Protein AF-A0A527W243-F1 (afdb_monomer_lite)

Foldseek 3Di:
DPPPDPQPPPHDDQDPDPCSVVLVVPLVVQLCCCCVVVVDPNVVSVVVSVVVVVCVVVVHD

Sequence (61 aa):
LDVTTSMLPYGIPFPALPQSPEIMNIIVPDMLQNALTGAMTVDQAADDAAKKVKDLMGGGL

Structure (mmCIF, N/CA/C/O backbone):
data_AF-A0A527W243-F1
#
_entry.id   AF-A0A527W243-F1
#
loop_
_atom_site.group_PDB
_atom_site.id
_atom_site.type_symbol
_atom_site.label_atom_id
_atom_site.label_alt_id
_atom_site.label_comp_id
_atom_site.label_asym_id
_atom_site.label_entity_id
_atom_site.label_seq_id
_atom_site.pdbx_PDB_ins_code
_atom_site.Cartn_x
_atom_site.Cartn_y
_atom_site.Cartn_z
_atom_site.occupancy
_atom_site.B_iso_or_equiv
_atom_site.auth_seq_id
_atom_site.auth_comp_id
_atom_site.auth_asym_id
_atom_site.auth_atom_id
_atom_site.pdbx_PDB_model_num
ATOM 1 N N . LEU A 1 1 ? 22.708 -13.088 3.414 1.00 47.47 1 LEU A N 1
ATOM 2 C CA . LEU A 1 1 ? 21.551 -13.966 3.155 1.00 47.47 1 LEU A CA 1
ATOM 3 C C . LEU A 1 1 ? 21.647 -14.400 1.709 1.00 47.47 1 LEU A C 1
ATOM 5 O O . LEU A 1 1 ? 21.688 -13.532 0.850 1.00 47.47 1 LEU A O 1
ATOM 9 N N . ASP A 1 2 ? 21.753 -15.697 1.460 1.00 42.69 2 ASP A N 1
ATOM 10 C CA . ASP A 1 2 ? 21.607 -16.254 0.119 1.00 42.69 2 ASP A CA 1
ATOM 11 C C . ASP A 1 2 ? 20.117 -16.162 -0.251 1.00 42.69 2 ASP A C 1
ATOM 13 O O . ASP A 1 2 ? 19.294 -16.951 0.202 1.00 42.69 2 ASP A O 1
ATOM 17 N N . VAL A 1 3 ? 19.750 -15.082 -0.943 1.00 49.03 3 VAL A N 1
ATOM 18 C CA . VAL A 1 3 ? 18.382 -14.764 -1.398 1.00 49.03 3 VAL A CA 1
ATOM 19 C C . VAL A 1 3 ? 18.048 -15.490 -2.705 1.00 49.03 3 VAL A C 1
ATOM 21 O O . VAL A 1 3 ? 17.218 -15.026 -3.487 1.00 49.03 3 VAL A O 1
ATOM 24 N N . THR A 1 4 ? 18.686 -16.632 -2.972 1.00 47.69 4 THR A N 1
ATOM 25 C CA . THR A 1 4 ? 18.351 -17.488 -4.109 1.00 47.69 4 THR A CA 1
ATOM 26 C C . THR A 1 4 ? 16.979 -18.116 -3.898 1.00 47.69 4 THR A C 1
ATOM 28 O O . THR A 1 4 ? 16.811 -19.236 -3.435 1.00 47.69 4 THR A O 1
ATOM 31 N N . THR A 1 5 ? 15.961 -17.344 -4.270 1.00 56.00 5 THR A N 1
ATOM 32 C CA . THR A 1 5 ? 14.796 -17.851 -4.989 1.00 56.00 5 THR A CA 1
ATOM 33 C C . THR A 1 5 ? 14.125 -19.067 -4.358 1.00 56.00 5 THR A C 1
ATOM 35 O O . THR A 1 5 ? 13.712 -19.980 -5.071 1.00 56.00 5 THR A O 1
ATOM 38 N N . SER A 1 6 ? 13.884 -19.039 -3.047 1.00 54.59 6 SER A N 1
ATOM 39 C CA . SER A 1 6 ? 12.723 -19.733 -2.483 1.00 54.59 6 SER A CA 1
ATOM 40 C C . SER A 1 6 ? 11.477 -18.977 -2.946 1.00 54.59 6 SER A C 1
ATOM 42 O O . SER A 1 6 ? 10.772 -18.353 -2.156 1.00 54.59 6 SER A O 1
ATOM 44 N N . MET A 1 7 ? 11.260 -18.945 -4.266 1.00 59.06 7 MET A N 1
ATOM 45 C CA . MET A 1 7 ? 9.995 -18.550 -4.854 1.00 59.06 7 MET A CA 1
ATOM 46 C C . MET A 1 7 ? 8.975 -19.449 -4.177 1.00 59.06 7 MET A C 1
ATOM 48 O O . MET A 1 7 ? 9.093 -20.676 -4.233 1.00 59.06 7 MET A O 1
ATOM 52 N N . LEU A 1 8 ? 8.039 -18.838 -3.452 1.00 62.50 8 LEU A N 1
ATOM 53 C CA . LEU A 1 8 ? 6.919 -19.558 -2.868 1.00 62.50 8 LEU A CA 1
ATOM 54 C C . LEU A 1 8 ? 6.364 -20.492 -3.957 1.00 62.50 8 LEU A C 1
ATOM 56 O O . LEU A 1 8 ? 6.215 -20.030 -5.090 1.00 62.50 8 LEU A O 1
ATOM 60 N N . PRO A 1 9 ? 6.036 -21.763 -3.661 1.00 68.38 9 PRO A N 1
ATOM 61 C CA . PRO A 1 9 ? 5.521 -22.698 -4.668 1.00 68.38 9 PRO A CA 1
ATOM 62 C C . PRO A 1 9 ? 4.269 -22.183 -5.406 1.00 68.38 9 PRO A C 1
ATOM 64 O O . PRO A 1 9 ? 3.902 -22.722 -6.444 1.00 68.38 9 PRO A O 1
ATOM 67 N N . TYR A 1 10 ? 3.646 -21.117 -4.890 1.00 77.44 10 TYR A N 1
ATOM 68 C CA . TYR A 1 10 ? 2.466 -20.446 -5.431 1.00 77.44 10 TYR A CA 1
ATOM 69 C C . TYR A 1 10 ? 2.646 -18.923 -5.614 1.00 77.44 10 TYR A C 1
ATOM 71 O O . TYR A 1 10 ? 1.661 -18.195 -5.703 1.00 77.44 10 TYR A O 1
ATOM 79 N N . GLY A 1 11 ? 3.880 -18.407 -5.614 1.00 69.81 11 GLY A N 1
ATOM 80 C CA . GLY A 1 11 ? 4.149 -16.978 -5.795 1.00 69.81 11 GLY A CA 1
ATOM 81 C C . GLY A 1 11 ? 4.078 -16.547 -7.262 1.00 69.81 11 GLY A C 1
ATOM 82 O O . GLY A 1 11 ? 4.529 -17.271 -8.147 1.00 69.81 11 GLY A O 1
ATOM 83 N N . ILE A 1 12 ? 3.560 -15.345 -7.522 1.00 79.12 12 ILE A N 1
ATOM 84 C CA . ILE A 1 12 ? 3.667 -14.698 -8.837 1.00 79.12 12 ILE A CA 1
ATOM 85 C C . ILE A 1 12 ? 4.897 -13.777 -8.799 1.00 79.12 12 ILE A C 1
ATOM 87 O O . ILE A 1 12 ? 5.018 -12.995 -7.850 1.00 79.12 12 ILE A O 1
ATOM 91 N N . PRO A 1 13 ? 5.815 -13.845 -9.783 1.00 76.19 13 PRO A N 1
ATOM 92 C CA . PRO A 1 13 ? 6.949 -12.932 -9.854 1.00 76.19 13 PRO A CA 1
ATOM 93 C C . PRO A 1 13 ? 6.484 -11.478 -9.870 1.00 76.19 13 PRO A C 1
ATOM 95 O O . PRO A 1 13 ? 5.526 -11.131 -10.565 1.00 76.19 13 PRO A O 1
ATOM 98 N N . PHE A 1 14 ? 7.181 -10.622 -9.124 1.00 76.25 14 PHE A N 1
ATOM 99 C CA . PHE A 1 14 ? 6.862 -9.202 -9.129 1.00 76.25 14 PHE A CA 1
ATOM 100 C C . PHE A 1 14 ? 7.135 -8.606 -10.521 1.00 76.25 14 PHE A C 1
ATOM 102 O O . PHE A 1 14 ? 8.168 -8.922 -11.123 1.00 76.25 14 PHE A O 1
ATOM 109 N N . PRO A 1 15 ? 6.245 -7.753 -11.056 1.00 80.06 15 PRO A N 1
ATOM 110 C CA . PRO A 1 15 ? 6.440 -7.164 -12.372 1.00 80.06 15 PRO A CA 1
ATOM 111 C C . PRO A 1 15 ? 7.688 -6.269 -12.403 1.00 80.06 15 PRO A C 1
ATOM 113 O O . PRO A 1 15 ? 7.900 -5.434 -11.523 1.00 80.06 15 PRO A O 1
ATOM 116 N N . ALA A 1 16 ? 8.511 -6.417 -13.442 1.00 84.31 16 ALA A N 1
ATOM 117 C CA . ALA A 1 16 ? 9.709 -5.607 -13.665 1.00 84.31 16 ALA A CA 1
ATOM 118 C C . ALA A 1 16 ? 9.365 -4.303 -14.411 1.00 84.31 16 ALA A C 1
ATOM 120 O O . ALA A 1 16 ? 9.796 -4.087 -15.543 1.00 84.31 16 ALA A O 1
ATOM 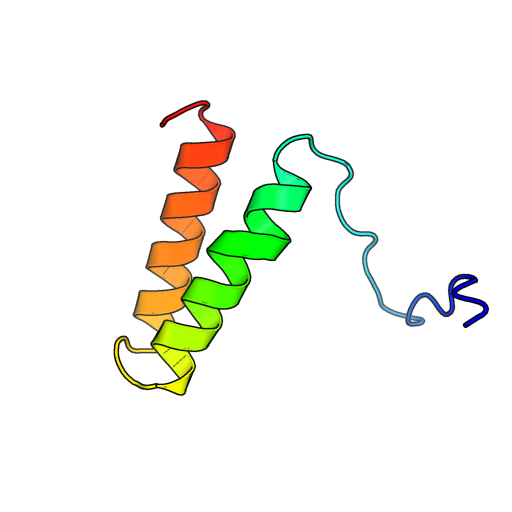121 N N . LEU A 1 17 ? 8.535 -3.458 -13.795 1.00 86.69 17 LEU A N 1
ATOM 122 C CA . LEU A 1 17 ? 8.134 -2.162 -14.341 1.00 86.69 17 LEU A CA 1
ATOM 123 C C . LEU A 1 17 ? 8.986 -1.032 -13.740 1.00 86.69 17 LEU A C 1
ATOM 125 O O . LEU A 1 17 ? 9.376 -1.124 -12.576 1.00 86.69 17 LEU A O 1
ATOM 129 N N . PRO A 1 18 ? 9.242 0.066 -14.475 1.00 88.50 18 PRO A N 1
ATOM 130 C CA . PRO A 1 18 ? 9.924 1.240 -13.924 1.00 88.50 18 PRO A CA 1
ATOM 131 C C . PRO A 1 18 ? 9.259 1.805 -12.660 1.00 88.50 18 PRO A C 1
ATOM 133 O O . PRO A 1 18 ? 9.944 2.314 -11.783 1.00 88.50 18 PRO A O 1
ATOM 136 N N . GLN A 1 19 ? 7.934 1.679 -12.557 1.00 89.25 19 GLN A N 1
ATOM 137 C CA . GLN A 1 19 ? 7.111 2.145 -11.437 1.00 89.25 19 GLN A CA 1
ATOM 138 C C . GLN A 1 19 ? 7.173 1.211 -10.217 1.00 89.25 19 GLN A C 1
ATOM 140 O O . GLN A 1 19 ? 6.789 1.598 -9.115 1.00 89.25 19 GLN A O 1
ATOM 145 N N . SER A 1 20 ? 7.663 -0.022 -10.388 1.00 90.06 20 SER A N 1
ATOM 146 C CA . SER A 1 20 ? 7.703 -1.051 -9.344 1.00 90.06 20 SER A CA 1
ATOM 147 C C . SER A 1 20 ? 8.3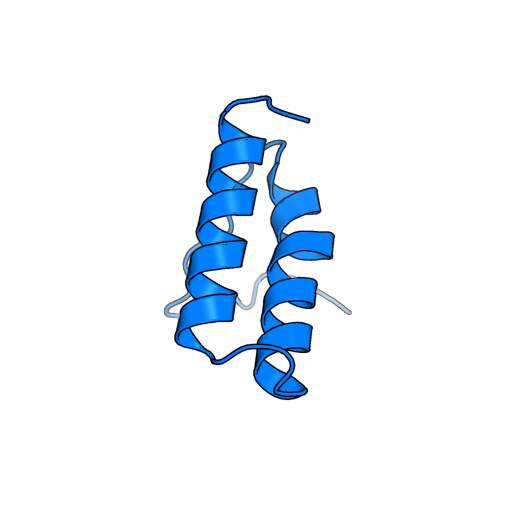77 -0.608 -8.037 1.00 90.06 20 SER A C 1
ATOM 149 O O . SER A 1 20 ? 7.812 -0.889 -6.976 1.00 90.06 20 SER A O 1
ATOM 151 N N . PRO A 1 21 ? 9.533 0.092 -8.054 1.00 91.06 21 PRO A N 1
ATOM 152 C CA . PRO A 1 21 ? 10.160 0.580 -6.829 1.00 91.06 21 PRO A CA 1
ATOM 153 C C . PRO A 1 21 ? 9.278 1.564 -6.057 1.00 91.06 21 PRO A C 1
ATOM 155 O O . PRO A 1 21 ? 9.225 1.503 -4.834 1.00 91.06 21 PRO A O 1
ATOM 158 N N . GLU A 1 22 ? 8.567 2.449 -6.75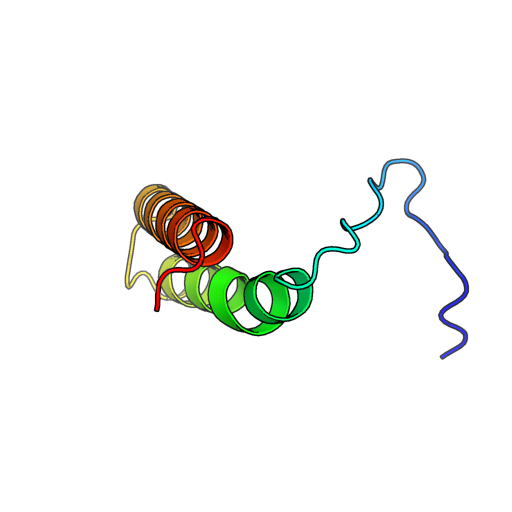0 1.00 90.19 22 GLU A N 1
ATOM 159 C CA . GLU A 1 22 ? 7.716 3.456 -6.114 1.00 90.19 22 GLU A CA 1
ATOM 160 C C . GLU A 1 22 ? 6.448 2.832 -5.522 1.00 90.19 22 GLU A C 1
ATOM 162 O O . GLU A 1 22 ? 6.091 3.115 -4.377 1.00 90.19 22 GLU A O 1
ATOM 167 N N . ILE A 1 23 ? 5.833 1.887 -6.240 1.00 91.62 23 ILE A N 1
ATOM 168 C CA . ILE A 1 23 ? 4.690 1.120 -5.729 1.00 91.62 23 ILE A CA 1
ATOM 169 C C . ILE A 1 23 ? 5.067 0.396 -4.428 1.00 91.62 23 ILE A C 1
ATOM 171 O O . ILE A 1 23 ? 4.340 0.483 -3.440 1.00 91.62 23 ILE A O 1
ATOM 175 N N . MET A 1 24 ? 6.212 -0.293 -4.405 1.00 92.94 24 MET A N 1
ATOM 176 C CA . MET A 1 24 ? 6.612 -1.125 -3.264 1.00 92.94 24 MET A CA 1
ATOM 177 C C . MET A 1 24 ? 7.186 -0.338 -2.089 1.00 92.94 24 MET A C 1
ATOM 179 O O . MET A 1 24 ? 7.022 -0.764 -0.948 1.00 92.94 24 MET A O 1
ATOM 183 N N . ASN A 1 25 ? 7.848 0.792 -2.341 1.00 93.50 25 ASN A N 1
ATOM 184 C CA . ASN A 1 25 ? 8.498 1.557 -1.277 1.00 93.50 25 ASN A CA 1
ATOM 185 C C . ASN A 1 25 ? 7.620 2.676 -0.713 1.00 93.50 25 ASN A C 1
ATOM 187 O O . ASN A 1 25 ? 7.876 3.111 0.407 1.00 93.50 25 ASN A O 1
ATOM 191 N N . ILE A 1 26 ? 6.615 3.142 -1.461 1.00 94.81 26 ILE A N 1
ATOM 192 C CA . ILE A 1 26 ? 5.789 4.291 -1.070 1.00 94.81 26 ILE A CA 1
ATOM 193 C C . ILE A 1 26 ? 4.318 3.892 -0.965 1.00 94.81 26 ILE A C 1
ATOM 195 O O . ILE A 1 26 ? 3.747 3.947 0.121 1.00 94.81 26 ILE A O 1
ATOM 199 N N . ILE A 1 27 ? 3.709 3.443 -2.067 1.00 94.75 27 ILE A N 1
ATOM 200 C CA . ILE A 1 27 ? 2.249 3.275 -2.138 1.00 94.75 27 ILE A CA 1
ATOM 201 C C . ILE A 1 27 ? 1.763 2.128 -1.240 1.00 94.75 27 ILE A C 1
ATOM 203 O O . ILE A 1 27 ? 0.815 2.301 -0.476 1.00 94.75 27 ILE A O 1
ATOM 207 N N . VAL A 1 28 ? 2.413 0.961 -1.297 1.00 95.19 28 VAL A N 1
ATOM 208 C CA . VAL A 1 28 ? 2.032 -0.200 -0.474 1.00 95.19 28 VAL A CA 1
ATOM 209 C C . VAL A 1 28 ? 2.262 0.060 1.025 1.00 95.19 28 VAL A C 1
ATOM 211 O O . VAL A 1 28 ? 1.344 -0.207 1.803 1.00 95.19 28 VAL A O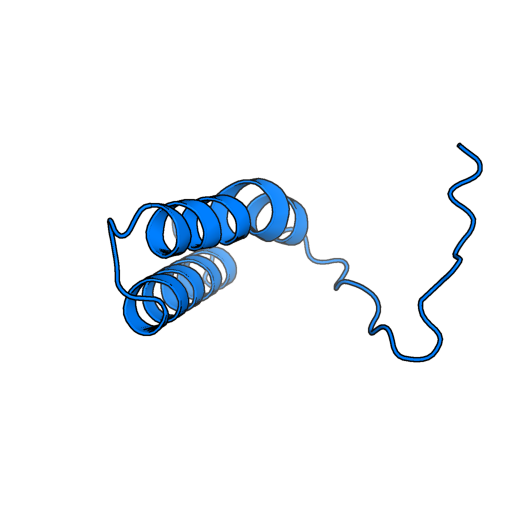 1
ATOM 214 N N . PRO A 1 29 ? 3.414 0.597 1.473 1.00 96.38 29 PRO A N 1
ATOM 215 C CA . PRO A 1 29 ? 3.597 0.955 2.878 1.00 96.38 29 PRO A CA 1
ATOM 216 C C . PRO A 1 29 ? 2.595 1.995 3.385 1.00 96.38 29 PRO A C 1
ATOM 218 O O . PRO A 1 29 ? 2.084 1.831 4.487 1.00 96.38 29 PRO A O 1
ATOM 221 N N . ASP A 1 30 ? 2.268 3.019 2.592 1.00 96.62 30 ASP A N 1
ATOM 222 C CA . ASP A 1 30 ? 1.281 4.041 2.964 1.00 96.62 30 ASP A CA 1
ATOM 223 C C . ASP A 1 30 ? -0.130 3.447 3.104 1.00 96.62 30 ASP A C 1
ATOM 225 O O . ASP A 1 30 ? -0.806 3.666 4.108 1.00 96.62 30 ASP A O 1
ATOM 229 N N . MET A 1 31 ? -0.544 2.585 2.168 1.00 97.69 31 MET A N 1
ATOM 230 C CA . MET A 1 31 ? -1.792 1.817 2.277 1.00 97.69 31 MET A CA 1
ATOM 231 C C . MET A 1 31 ? -1.859 1.030 3.591 1.00 97.69 31 MET A C 1
ATOM 233 O O . MET A 1 31 ? -2.852 1.102 4.319 1.00 97.69 31 MET A O 1
ATOM 237 N N . LEU A 1 32 ? -0.798 0.275 3.900 1.00 96.88 32 LEU A N 1
ATOM 238 C CA . LEU A 1 32 ? -0.723 -0.527 5.118 1.00 96.88 32 LEU A CA 1
ATOM 239 C C . LEU A 1 32 ? -0.745 0.362 6.359 1.00 96.88 32 LEU A C 1
ATOM 241 O O . LEU A 1 32 ? -1.474 0.064 7.297 1.00 96.88 32 LEU A O 1
ATOM 245 N N . GLN A 1 33 ? -0.003 1.467 6.360 1.00 96.50 33 GLN A N 1
ATOM 246 C CA . GLN A 1 33 ? 0.005 2.414 7.467 1.00 96.50 33 GLN A CA 1
ATOM 247 C C . GLN A 1 33 ? -1.398 2.981 7.709 1.00 96.50 33 GLN A C 1
ATOM 249 O O . GLN A 1 33 ? -1.867 2.983 8.848 1.00 96.50 33 GLN A O 1
ATOM 254 N N . ASN A 1 34 ? -2.101 3.399 6.656 1.00 95.00 34 ASN A N 1
ATOM 255 C CA . ASN A 1 34 ? -3.437 3.981 6.763 1.00 95.00 34 ASN A CA 1
ATOM 256 C C . ASN A 1 34 ? -4.471 2.970 7.275 1.00 95.00 34 ASN A C 1
ATOM 258 O O . ASN A 1 34 ? -5.252 3.298 8.170 1.00 95.00 34 ASN A O 1
ATOM 262 N N . ALA A 1 35 ? -4.428 1.733 6.774 1.00 96.12 35 ALA A N 1
ATOM 263 C CA . ALA A 1 35 ? -5.317 0.663 7.218 1.00 96.12 35 ALA A CA 1
ATOM 264 C C . ALA A 1 35 ? -5.016 0.206 8.657 1.00 96.12 35 ALA A C 1
ATOM 266 O O . ALA A 1 35 ? -5.928 0.044 9.464 1.00 96.12 35 ALA A O 1
ATOM 267 N N . LEU A 1 36 ? -3.738 0.005 8.998 1.00 95.62 36 LEU A N 1
ATOM 268 C CA . LEU A 1 36 ? -3.327 -0.560 10.289 1.00 95.62 36 LEU A CA 1
ATOM 269 C C . LEU A 1 36 ? -3.411 0.446 11.440 1.00 95.62 36 LEU A C 1
ATOM 271 O O . LEU A 1 36 ? -3.600 0.042 12.585 1.00 95.62 36 LEU A O 1
ATOM 275 N N . THR A 1 37 ? -3.285 1.746 11.160 1.00 96.19 37 THR A N 1
ATOM 276 C CA . THR A 1 37 ? -3.469 2.801 12.173 1.00 96.19 37 THR A CA 1
ATOM 277 C C . THR A 1 37 ? -4.914 3.269 12.309 1.00 96.19 37 THR A C 1
ATOM 279 O O . THR A 1 37 ? -5.221 4.033 13.222 1.00 96.19 37 THR A O 1
ATOM 282 N N . GLY A 1 38 ? -5.806 2.822 11.418 1.00 93.38 38 GLY A N 1
ATOM 283 C CA . GLY A 1 38 ? -7.197 3.265 11.385 1.00 93.38 38 GLY A CA 1
ATOM 284 C C . GLY A 1 38 ? -7.377 4.704 10.899 1.00 93.38 38 GLY A C 1
ATOM 285 O O . GLY A 1 38 ? -8.439 5.282 11.117 1.00 93.38 38 GLY A O 1
ATOM 286 N N . ALA A 1 39 ? -6.369 5.289 10.240 1.00 95.50 39 ALA A N 1
ATOM 287 C CA . ALA A 1 39 ? -6.518 6.569 9.546 1.00 95.50 39 ALA A CA 1
ATOM 288 C C . ALA A 1 39 ? -7.521 6.463 8.380 1.00 95.50 39 ALA A C 1
ATOM 290 O O . ALA A 1 39 ? -8.216 7.428 8.063 1.00 95.50 39 ALA A O 1
ATOM 291 N N . MET A 1 40 ? -7.623 5.275 7.777 1.00 94.75 40 MET A N 1
ATOM 292 C CA . MET A 1 40 ? -8.626 4.899 6.784 1.00 94.75 40 MET A CA 1
ATOM 293 C C . MET A 1 40 ? -9.169 3.499 7.089 1.00 94.75 40 MET A C 1
ATOM 295 O O . MET A 1 40 ? -8.497 2.681 7.718 1.00 94.75 40 MET A O 1
ATOM 299 N N . THR A 1 41 ? -10.376 3.196 6.607 1.00 96.19 41 THR A N 1
ATOM 300 C CA . THR A 1 41 ? -10.831 1.797 6.536 1.00 96.19 41 THR A CA 1
ATOM 301 C C . THR A 1 41 ? -9.987 1.013 5.528 1.00 96.19 41 THR A C 1
ATOM 303 O O . THR A 1 41 ? -9.373 1.599 4.636 1.00 96.19 41 THR A O 1
ATOM 306 N N . VAL A 1 42 ? -9.964 -0.317 5.652 1.00 94.25 42 VAL A N 1
ATOM 307 C CA . VAL A 1 42 ? -9.208 -1.194 4.739 1.00 94.25 42 VAL A CA 1
ATOM 308 C C . VAL A 1 42 ? -9.600 -0.944 3.279 1.00 94.25 42 VAL A C 1
ATOM 310 O O . VAL A 1 42 ? -8.719 -0.790 2.437 1.00 94.25 42 VAL A O 1
ATOM 313 N N . ASP A 1 43 ? -10.901 -0.822 3.004 1.00 96.50 43 ASP A N 1
ATOM 314 C CA . ASP A 1 43 ? -11.418 -0.562 1.656 1.00 96.50 43 ASP A CA 1
ATOM 315 C C . ASP A 1 43 ? -10.959 0.806 1.134 1.00 96.50 43 ASP A C 1
ATOM 317 O O . ASP A 1 43 ? -10.452 0.909 0.021 1.00 96.50 43 ASP A O 1
ATOM 321 N N . GLN A 1 44 ? -11.038 1.851 1.966 1.00 96.75 44 GLN A N 1
ATOM 322 C CA . GLN A 1 44 ? -10.575 3.192 1.591 1.00 96.75 44 GLN A CA 1
ATOM 323 C C . GLN A 1 44 ? -9.070 3.237 1.319 1.00 96.75 44 GLN A C 1
ATOM 325 O O . GLN A 1 44 ? -8.647 3.875 0.359 1.00 96.75 44 GLN A O 1
ATOM 330 N N . ALA A 1 45 ? -8.262 2.568 2.144 1.00 95.94 45 ALA A N 1
ATOM 331 C CA . ALA A 1 45 ? -6.820 2.504 1.941 1.00 95.94 45 ALA A CA 1
ATOM 332 C C . ALA A 1 45 ? -6.479 1.763 0.638 1.00 95.94 45 ALA A C 1
ATOM 334 O O . ALA A 1 45 ? -5.606 2.203 -0.109 1.00 95.94 45 ALA A O 1
ATOM 335 N N . ALA A 1 46 ? -7.186 0.667 0.341 1.00 96.19 46 ALA A N 1
ATOM 336 C CA . ALA A 1 46 ? -7.009 -0.085 -0.896 1.00 96.19 46 ALA A CA 1
ATOM 337 C C . ALA A 1 46 ? -7.416 0.731 -2.136 1.00 96.19 46 ALA A C 1
ATOM 339 O O . ALA A 1 46 ? -6.675 0.751 -3.122 1.00 96.19 46 ALA A O 1
ATOM 340 N N . ASP A 1 47 ? -8.545 1.441 -2.080 1.00 97.31 47 ASP A N 1
ATOM 341 C CA . ASP A 1 47 ? -9.018 2.308 -3.165 1.00 97.31 47 ASP A CA 1
ATOM 342 C C . ASP A 1 47 ? -8.063 3.485 -3.420 1.00 97.31 47 ASP A C 1
ATOM 344 O O . ASP A 1 47 ? -7.750 3.804 -4.573 1.00 97.31 47 ASP A O 1
ATOM 348 N N . ASP A 1 48 ? -7.557 4.107 -2.353 1.00 95.75 48 ASP A N 1
ATOM 349 C CA . ASP A 1 48 ? -6.573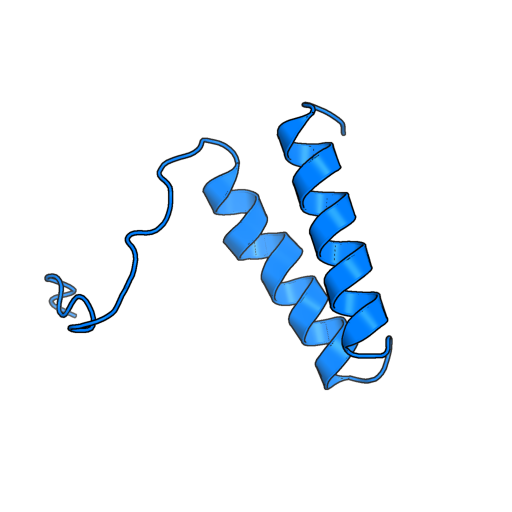 5.188 -2.427 1.00 95.75 48 ASP A CA 1
ATOM 350 C C . ASP A 1 48 ? -5.253 4.707 -3.049 1.00 95.75 48 ASP A C 1
ATOM 352 O O . ASP A 1 48 ? -4.740 5.316 -3.993 1.00 95.75 48 ASP A O 1
ATOM 356 N N . ALA A 1 49 ? -4.748 3.552 -2.610 1.00 95.69 49 ALA A N 1
ATOM 357 C CA . ALA A 1 49 ? -3.563 2.931 -3.189 1.00 95.69 49 ALA A CA 1
ATOM 358 C C . ALA A 1 49 ? -3.764 2.578 -4.670 1.00 95.69 49 ALA A C 1
ATOM 360 O O . ALA A 1 49 ? -2.901 2.865 -5.500 1.00 95.69 49 ALA A O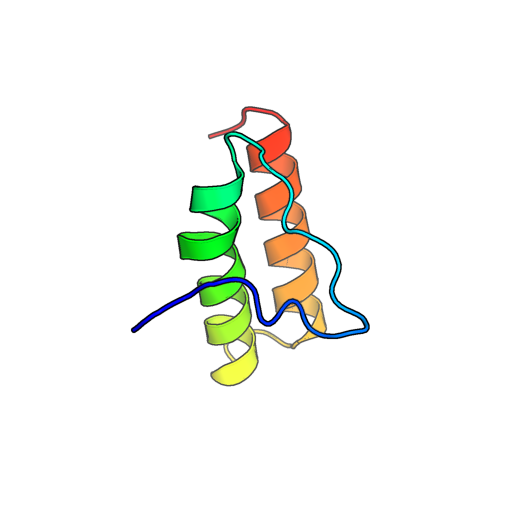 1
ATOM 361 N N . ALA A 1 50 ? -4.920 2.014 -5.035 1.00 95.56 50 ALA A N 1
ATOM 362 C CA . ALA A 1 50 ? -5.246 1.689 -6.421 1.00 95.56 50 ALA A CA 1
ATOM 363 C C . ALA A 1 50 ? -5.283 2.937 -7.314 1.00 95.56 50 ALA A C 1
ATOM 365 O O . ALA A 1 50 ? -4.843 2.889 -8.467 1.00 95.56 50 ALA A O 1
ATOM 366 N N . LYS A 1 51 ? -5.784 4.061 -6.790 1.00 95.94 51 LYS A N 1
ATOM 367 C CA . LYS A 1 51 ? -5.761 5.347 -7.488 1.00 95.94 51 LYS A CA 1
ATOM 368 C C . LYS A 1 51 ? -4.329 5.851 -7.681 1.00 95.94 51 LYS A C 1
ATOM 370 O O . LYS A 1 51 ? -3.949 6.120 -8.816 1.00 95.94 51 LYS A O 1
ATOM 375 N N . LYS A 1 52 ? -3.511 5.860 -6.624 1.00 94.31 52 LYS A N 1
ATOM 376 C CA . LYS A 1 52 ? -2.090 6.253 -6.687 1.00 94.31 52 LYS A CA 1
ATOM 377 C C . LYS A 1 52 ? -1.299 5.423 -7.705 1.00 94.31 52 LYS A C 1
ATOM 379 O O . LYS A 1 52 ? -0.525 5.978 -8.477 1.00 94.31 52 LYS A O 1
ATOM 384 N N . VAL A 1 53 ? -1.527 4.105 -7.766 1.00 92.62 53 VAL A N 1
ATOM 385 C CA . VAL A 1 53 ? -0.891 3.235 -8.775 1.00 92.62 53 VAL A CA 1
ATOM 386 C C . VAL A 1 53 ? -1.329 3.612 -10.193 1.00 92.62 53 VAL A C 1
ATOM 388 O O . VAL A 1 53 ? -0.488 3.675 -11.087 1.00 92.62 53 VAL A O 1
ATOM 391 N N . LYS A 1 54 ? -2.625 3.866 -10.420 1.00 92.25 54 LYS A N 1
ATOM 392 C CA . LYS A 1 54 ? -3.135 4.278 -11.741 1.00 92.25 54 LYS A CA 1
ATOM 393 C C . LYS A 1 54 ? -2.547 5.613 -12.189 1.00 92.25 54 LYS A C 1
ATOM 395 O O . LYS A 1 54 ? -2.147 5.718 -13.345 1.00 92.25 54 LYS A O 1
ATOM 400 N N . ASP A 1 55 ? -2.465 6.584 -11.287 1.00 93.19 55 ASP A N 1
ATOM 401 C CA . ASP A 1 55 ? -1.907 7.908 -11.573 1.00 93.19 55 ASP A CA 1
ATOM 402 C C . ASP A 1 55 ? -0.412 7.798 -11.934 1.00 93.19 55 ASP A C 1
ATOM 404 O O . ASP A 1 55 ? 0.019 8.298 -12.978 1.00 93.19 55 ASP A O 1
ATOM 408 N N . LEU A 1 56 ? 0.345 7.004 -11.167 1.00 89.75 56 LEU A N 1
ATOM 409 C CA . LEU A 1 56 ? 1.755 6.705 -11.433 1.00 89.75 56 LEU A CA 1
ATOM 410 C C . LEU A 1 56 ? 1.967 5.981 -12.776 1.00 89.75 56 LEU A C 1
ATOM 412 O O . LEU A 1 56 ? 2.886 6.296 -13.534 1.00 89.75 56 LEU A O 1
ATOM 416 N N . MET A 1 57 ? 1.109 5.013 -13.105 1.00 86.38 57 MET A N 1
ATOM 417 C CA . MET A 1 57 ? 1.153 4.320 -14.397 1.00 86.38 57 MET A CA 1
ATOM 418 C C . MET A 1 57 ? 0.750 5.222 -15.571 1.00 86.38 57 MET A C 1
ATOM 420 O O . MET A 1 57 ? 1.231 5.014 -16.684 1.00 86.38 57 MET A O 1
ATOM 424 N N . GLY A 1 58 ? -0.104 6.219 -15.333 1.00 86.06 58 GLY A N 1
ATOM 425 C CA . GLY A 1 58 ? -0.505 7.232 -16.310 1.00 86.06 58 GLY A CA 1
ATOM 426 C C . GLY A 1 58 ? 0.563 8.294 -16.594 1.00 86.06 58 GLY A C 1
ATOM 427 O O . GLY A 1 58 ? 0.344 9.145 -17.453 1.00 86.06 58 GLY A O 1
ATOM 428 N N . GLY A 1 59 ? 1.710 8.245 -15.904 1.00 70.94 59 GLY A N 1
ATOM 429 C CA . GLY A 1 59 ? 2.784 9.235 -16.023 1.00 70.94 59 GLY A CA 1
ATOM 430 C C . GLY A 1 59 ? 2.502 10.545 -15.283 1.00 70.94 59 GLY A C 1
ATOM 431 O O . GLY A 1 59 ? 3.125 11.555 -15.602 1.00 70.94 59 GLY A O 1
ATOM 432 N N . GLY A 1 60 ? 1.555 10.542 -14.339 1.00 53.75 60 GLY A N 1
ATOM 433 C CA . GLY A 1 60 ? 1.149 11.723 -13.584 1.00 53.75 60 GLY A CA 1
ATOM 434 C C . GLY A 1 60 ? 1.834 11.822 -12.222 1.00 53.75 60 GLY A C 1
ATOM 435 O O . GLY A 1 60 ? 1.541 11.031 -11.327 1.00 53.75 60 GLY A O 1
ATOM 436 N N . LEU A 1 61 ? 2.686 12.840 -12.082 1.00 51.00 61 LEU A N 1
ATOM 437 C CA . LEU A 1 61 ? 2.910 13.601 -10.849 1.00 51.00 61 LEU A CA 1
ATOM 438 C C . LEU A 1 61 ? 2.487 15.048 -11.121 1.00 51.00 61 LEU A C 1
ATOM 440 O O . LEU A 1 61 ? 2.872 15.566 -12.196 1.00 51.00 61 LEU A O 1
#

Secondary structure (DSSP, 8-state):
--------TTPPPPP--TTHHHIIIIIHHHHHHHHHHTSS-HHHHHHHHHHHHHHHHTT--

pLDDT: mean 84.36, std 15.98, range [42.69, 97.69]

Radius of gyration: 14.05 Å; chains: 1; bounding box: 33×36×28 Å